Protein 2V6X (pdb70)

B-factor: mean 19.98, std 7.08, range [8.94, 46.44]

GO terms:
  GO:0000727 double-strand break repair via break-induced replication (P, HMP)
  GO:0005524 ATP binding (F, IDA)
  GO:0005768 endosome (C, IDA)
  GO:0016020 membrane (C, IDA)
  GO:0016887 ATP hydrolysis activity (F, IDA)
  GO:0061709 reticulophagy (P, IDA)
  GO:0016125 sterol metabolic process (P, IGI)
  GO:0005524 ATP binding (F, IMP)
  GO:0005737 cytoplasm (C, HDA)
  GO:0005783 endoplasmic reticulum (C, HDA)
  GO:0045053 protein retention in Golgi apparatus (P, IMP)
  GO:0045324 late endosome to vacuole transport (P, IMP)
  GO:0016887 ATP hydrolysis activity (F, IMP)
  GO:0016125 sterol metabolic process (P, IMP)
  GO:0016236 macroautophagy (P, IMP)
  GO:0032511 late endosome to vacuole transport via multivesicular body sorting pathway (P, IMP)
  GO:0070676 intralumenal vesicle formation (P, IMP)
  GO:1990621 ESCRT IV complex (C, IDA)
  GO:0042802 identical protein binding (F, IPI)
  GO:0005515 protein binding (F, IPI)

Secondary structure (DSSP, 8-state):
----S-HHHHHHHHHHHHHHHHHTT-HHHHHHHHHHHHHH--HHHH---HHHHHHHHHHHHHHHHHHHHHHHHHHHHHH-/---PPPHHHHTT---GGG---S----HHHHHHHHHHH--

Nearest PDB structures (foldseek):
  5fvk-assembly2_B  TM=9.436E-01  e=7.424E-10  Saccharomyces cerevisiae
  4u7y-assembly1_A  TM=9.012E-01  e=3.763E-05  Homo sapiens
  1wfd-assembly1_A  TM=8.891E-01  e=7.391E-04  Mus musculus
  5l0y-assembly1_A  TM=7.598E-01  e=3.594E+00  Thermochaetoides thermophila DSM 1495
  6xr2-assembly1_C  TM=6.118E-01  e=8.189E+00  synthetic construct

Organism: Saccharomyces cerevisiae (strain ATCC 204508 / S288c) (NCBI:txid559292)

Foldseek 3Di:
DADPDQLLVVLVVLQVVLVVCVVVVVLVSSLVSLVVSLVSLVNLVPPDDVVVNVVSVVVSVVSVVVSVVSVVVVVVVVVD/DPDDDDPVDPPPDDDVVVPVPDDVVCVVVVVVVVVVVDD

CATH classification: 1.20.58.80

Sequence (119 aa):
SHSTGDFLTKGIELVQKAIDLDTATQYEEAYTAYYNGLDYLLALKYEKNPKSKDLIRAKFTEYLNRAEQLKKHLESEEANHLQSTPQNLVSNAPIAETAGIAEPPDDDLQARLNTLKKQ

Radius of gyration: 14.93 Å; Cα contacts (8 Å, |Δi|>4): 106; chains: 2; bounding box: 52×30×32 Å

InterPro domains:
  IPR003593 AAA+ ATPase domain [SM00382] (165-300)
  IPR003959 ATPase, AAA-type, core [PF00004] (169-298)
  IPR003960 ATPase, AAA-type, conserved site [PS00674] (270-289)
  IPR007330 MIT domain [PF04212] (7-72)
  IPR007330 MIT domain [SM00745] (3-80)
  IPR015415 Spastin/Vps4, C-terminal [PF09336] (373-433)
  IPR027417 P-loop containing nucleoside triphosphate hydrolase [G3DSA:3.40.50.300] (128-425)
  IPR027417 P-loop containing nucleoside triphosphate hydrolase [SSF52540] (128-427)
  IPR036181 MIT domain superfamily [SSF116846] (1-90)
  IPR041569 AAA ATPase, AAA+ lid domain [PF17862] (322-364)
  IPR045253 Vacuolar protein sorting-associated protein 4, MIT domain [cd02678] (5-79)
  IPR050304 Microtubule-severing AAA ATPase [PTHR23074] (25-434)

Structure (mmCIF, N/CA/C/O backbone):
data_2V6X
#
_entry.id   2V6X
#
_cell.length_a   78.145
_cell.length_b   82.270
_cell.length_c   21.474
_cell.angle_alpha   90.00
_cell.angle_beta   90.00
_cell.angle_gamma   90.00
#
_symmetry.space_group_name_H-M   'P 21 21 2'
#
loop_
_entity.id
_entity.type
_entity.pdbx_description
1 polymer 'VACUOLAR PROTEIN SORTING-ASSOCIATED PROTEIN 4'
2 polymer 'DOA4-INDEPENDENT DEGRADATION PROTEIN 4'
3 non-polymer 'SULFATE ION'
4 water water
#
loop_
_atom_site.group_PDB
_atom_site.id
_atom_site.type_symbol
_atom_site.label_atom_id
_atom_site.label_alt_id
_atom_site.label_comp_id
_atom_site.label_asym_id
_atom_site.label_entity_id
_atom_site.label_seq_id
_atom_site.pdbx_PDB_ins_code
_atom_site.Cartn_x
_atom_site.Cartn_y
_atom_site.Cartn_z
_atom_site.occupancy
_atom_site.B_iso_or_equiv
_atom_site.auth_seq_id
_atom_site.auth_comp_id
_atom_site.auth_asym_id
_atom_site.auth_atom_id
_atom_site.pdbx_PDB_model_num
ATOM 1 N N . SER A 1 2 ? 13.370 19.011 19.882 1.00 23.43 -1 SER A N 1
ATOM 2 C CA . SER A 1 2 ? 14.068 17.998 19.011 1.00 22.75 -1 SER A CA 1
ATOM 3 C C . SER A 1 2 ? 15.124 17.115 19.736 1.00 20.61 -1 SER A C 1
ATOM 4 O O . SER A 1 2 ? 15.419 15.999 19.289 1.00 21.04 -1 SER A O 1
ATOM 7 N N . HIS A 1 3 ? 15.659 17.582 20.859 1.00 17.91 0 HIS A N 1
ATOM 8 C CA . HIS A 1 3 ? 16.385 16.687 21.780 1.00 15.92 0 HIS A CA 1
ATOM 9 C C . HIS A 1 3 ? 15.757 16.685 23.161 1.00 14.85 0 HIS A C 1
ATOM 10 O O . HIS A 1 3 ? 15.513 17.746 23.731 1.00 13.63 0 HIS A O 1
ATOM 25 N N . SER A 1 5 ? 15.968 16.264 27.119 1.00 13.66 2 SER A N 1
ATOM 26 C CA . SER A 1 5 ? 17.034 16.582 28.057 1.00 16.08 2 SER A 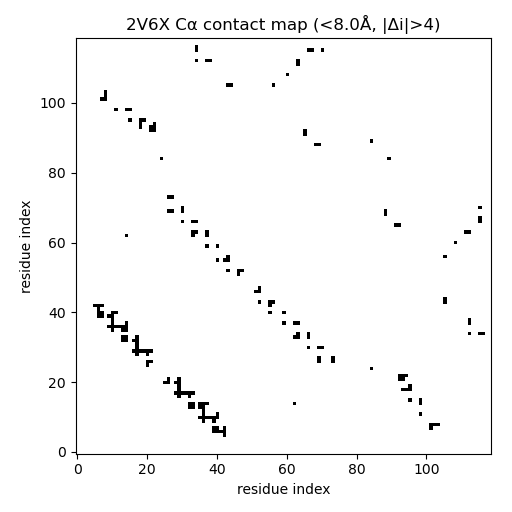CA 1
ATOM 27 C C . SER A 1 5 ? 16.979 15.563 29.181 1.00 17.07 2 SER A C 1
ATOM 28 O O . SER A 1 5 ? 16.438 15.837 30.254 1.00 17.88 2 SER A O 1
ATOM 31 N N . THR A 1 6 ? 17.519 14.378 28.911 1.00 17.53 3 THR A N 1
ATOM 32 C CA . THR A 1 6 ? 17.433 13.237 29.836 1.00 18.83 3 THR A CA 1
ATOM 33 C C . THR A 1 6 ? 18.446 13.214 30.999 1.00 19.20 3 THR A C 1
ATOM 34 O O . THR A 1 6 ? 18.152 12.638 32.062 1.00 18.87 3 THR A O 1
ATOM 38 N N . GLY A 1 7 ? 19.624 13.812 30.795 1.00 18.87 4 GLY A N 1
ATOM 39 C CA . GLY A 1 7 ? 20.733 13.717 31.761 1.00 18.88 4 GLY A CA 1
ATOM 40 C C . GLY A 1 7 ? 20.580 14.615 32.984 1.00 19.25 4 GLY A C 1
ATOM 41 O O . GLY A 1 7 ? 19.726 15.502 33.022 1.00 19.86 4 GLY A O 1
ATOM 42 N N . ASP A 1 8 ? 21.403 14.375 33.998 1.00 18.54 5 ASP A N 1
ATOM 43 C CA . ASP A 1 8 ? 21.352 15.156 35.224 1.00 17.96 5 ASP A CA 1
ATOM 44 C C . ASP A 1 8 ? 22.431 16.255 35.134 1.00 16.88 5 ASP A C 1
ATOM 45 O O . ASP A 1 8 ? 23.635 15.975 35.235 1.00 16.17 5 ASP A O 1
ATOM 50 N N . PHE A 1 9 ? 21.988 17.487 34.938 1.00 14.76 6 PHE A N 1
ATOM 51 C CA . PHE A 1 9 ? 22.894 18.642 34.875 1.00 15.29 6 PHE A CA 1
ATOM 52 C C . PHE A 1 9 ? 23.697 18.879 36.149 1.00 14.42 6 PHE A C 1
ATOM 53 O O . PHE A 1 9 ? 24.863 19.294 36.085 1.00 12.96 6 PHE A O 1
ATOM 61 N N . LEU A 1 10 ? 23.067 18.603 37.293 1.00 13.37 7 LEU A N 1
ATOM 62 C CA . LEU A 1 10 ? 23.729 18.718 38.575 1.00 14.50 7 LEU A CA 1
ATOM 63 C C . LEU A 1 10 ? 24.958 17.809 38.652 1.00 14.21 7 LEU A C 1
ATOM 64 O O . LEU A 1 10 ? 26.047 18.287 38.937 1.00 13.16 7 LEU A O 1
ATOM 69 N N . THR A 1 11 ? 24.778 16.510 38.418 1.00 14.68 8 THR A N 1
ATOM 70 C CA . THR A 1 11 ? 25.881 15.566 38.541 1.00 15.78 8 THR A CA 1
ATOM 71 C C . THR A 1 11 ? 26.916 15.744 37.428 1.00 15.50 8 THR A C 1
ATOM 72 O O . THR A 1 11 ? 28.097 15.521 37.655 1.00 14.91 8 THR A O 1
ATOM 76 N N . LYS A 1 12 ? 26.484 16.167 36.233 1.00 15.17 9 LYS A N 1
ATOM 77 C CA . LYS A 1 12 ? 27.444 16.581 35.198 1.00 15.25 9 LYS A CA 1
ATOM 78 C C . LYS A 1 12 ? 28.303 17.759 35.680 1.00 14.54 9 LYS A C 1
ATOM 79 O O . LYS A 1 12 ? 29.533 17.708 35.555 1.00 13.98 9 LYS A O 1
ATOM 85 N N . GLY A 1 13 ? 27.664 18.803 36.222 1.00 13.66 10 GLY A N 1
ATOM 86 C CA . GLY A 1 13 ? 28.375 19.969 36.750 1.00 13.88 10 GLY A CA 1
ATOM 87 C C . GLY A 1 13 ? 29.396 19.558 37.816 1.00 13.92 10 GLY A C 1
ATOM 88 O O . GLY A 1 13 ? 30.545 19.983 37.799 1.00 13.85 10 GLY A O 1
ATOM 89 N N . ILE A 1 14 ? 28.960 18.729 38.752 1.00 13.87 11 ILE A N 1
ATOM 90 C CA . ILE A 1 14 ? 29.858 18.189 39.810 1.00 14.45 11 ILE A CA 1
ATOM 91 C C . ILE A 1 14 ? 31.041 17.403 39.241 1.00 15.32 11 ILE A C 1
ATOM 92 O O . ILE A 1 14 ? 32.196 17.595 39.670 1.00 14.79 11 ILE A O 1
ATOM 97 N N . GLU A 1 15 ? 30.763 16.517 38.282 1.00 16.47 12 GLU A N 1
ATOM 98 C CA . GLU A 1 15 ? 31.830 15.797 37.573 1.00 18.47 12 GLU A CA 1
ATOM 99 C C . GLU A 1 15 ? 32.917 16.746 37.033 1.00 16.70 12 GLU A C 1
ATOM 100 O O . GLU A 1 15 ? 34.123 16.537 37.256 1.00 15.72 12 GLU A O 1
ATOM 106 N N . LEU A 1 16 ? 32.496 17.804 36.361 1.00 15.49 13 LEU A N 1
ATOM 107 C CA . LEU A 1 16 ? 33.452 18.771 35.796 1.00 16.05 13 LEU A CA 1
ATOM 108 C C . LEU A 1 16 ? 34.188 19.590 36.841 1.00 15.07 13 LEU A C 1
ATOM 109 O O . LEU A 1 16 ? 35.394 19.852 36.688 1.00 15.21 13 LEU A O 1
ATOM 114 N N . VAL A 1 17 ? 33.484 19.961 37.910 1.00 13.00 14 VAL A N 1
ATOM 115 C CA . VAL A 1 17 ? 34.132 20.660 39.024 1.00 13.36 14 VAL A CA 1
ATOM 116 C C . VAL A 1 17 ? 35.160 19.769 39.731 1.00 13.35 14 VAL A C 1
ATOM 117 O O . VAL A 1 17 ? 36.232 20.251 40.078 1.00 12.15 14 VAL A O 1
ATOM 121 N N . GLN A 1 18 ? 34.839 18.486 39.935 1.00 13.58 15 GLN A N 1
ATOM 122 C CA . GLN A 1 18 ? 35.799 17.546 40.551 1.00 14.84 15 GLN A CA 1
ATOM 123 C C . GLN A 1 18 ? 37.107 17.447 39.752 1.00 14.35 15 GLN A C 1
ATOM 124 O O . GLN A 1 18 ? 38.216 17.387 40.329 1.00 14.39 15 GLN A O 1
ATOM 130 N N . LYS A 1 19 ? 36.973 17.430 38.435 1.00 13.87 16 LYS A N 1
ATOM 131 C CA . LYS A 1 19 ? 38.136 17.499 37.509 1.00 14.33 16 LYS A CA 1
ATOM 132 C C . LYS A 1 19 ? 38.901 18.824 37.712 1.00 13.10 16 LYS A C 1
ATOM 133 O O . LYS A 1 19 ? 40.115 18.805 37.911 1.00 12.57 16 LYS A O 1
ATOM 139 N N . ALA A 1 20 ? 38.180 19.952 37.738 1.00 11.99 17 ALA A N 1
ATOM 140 C CA . ALA A 1 20 ? 38.788 21.260 37.974 1.00 11.53 17 ALA A CA 1
ATOM 141 C C . ALA A 1 20 ? 39.606 21.297 39.276 1.00 12.62 17 ALA A C 1
ATOM 142 O O . ALA A 1 20 ? 40.708 21.865 39.336 1.00 11.67 17 ALA A O 1
ATOM 144 N N . ILE A 1 21 ? 39.048 20.699 40.322 1.00 12.17 18 ILE A N 1
ATOM 145 C CA . ILE A 1 21 ? 39.697 20.660 41.605 1.00 13.46 18 ILE A CA 1
ATOM 146 C C . ILE A 1 21 ? 41.001 19.857 41.532 1.00 13.39 18 ILE A C 1
ATOM 147 O O . ILE A 1 21 ? 42.015 20.301 42.048 1.00 14.39 18 ILE A O 1
ATOM 152 N N . ASP A 1 22 ? 40.973 18.697 40.892 1.00 14.19 19 ASP A N 1
ATOM 153 C CA . ASP A 1 22 ? 42.199 17.920 40.649 1.00 15.42 19 ASP A CA 1
ATOM 154 C C . ASP A 1 22 ? 43.270 18.722 39.921 1.00 13.95 19 ASP A C 1
ATOM 155 O O . ASP A 1 22 ? 44.439 18.713 40.330 1.00 13.72 19 ASP A O 1
ATOM 160 N N . LEU A 1 23 ? 42.881 19.413 38.848 1.00 12.75 20 LEU A N 1
ATOM 161 C CA . LEU A 1 23 ? 43.799 20.269 38.082 1.00 12.32 20 LEU A CA 1
ATOM 162 C C . LEU A 1 23 ? 44.308 21.454 38.890 1.00 11.75 20 LEU A C 1
ATOM 163 O O . LEU A 1 23 ? 45.496 21.778 38.829 1.00 11.62 20 LEU A O 1
ATOM 168 N N . ASP A 1 24 ? 43.403 22.098 39.635 1.00 10.91 21 ASP A N 1
ATOM 169 C CA . ASP A 1 24 ? 43.720 23.234 40.523 1.00 11.08 21 ASP A CA 1
ATOM 170 C C . ASP A 1 24 ? 44.794 22.802 41.546 1.00 12.28 21 ASP A C 1
ATOM 171 O O . ASP A 1 24 ? 45.825 23.471 41.725 1.00 12.72 21 ASP A O 1
ATOM 176 N N . THR A 1 25 ? 44.559 21.670 42.204 1.00 11.95 22 THR A N 1
ATOM 177 C CA . THR A 1 25 ? 45.533 21.084 43.138 1.00 13.25 22 THR A CA 1
ATOM 178 C C . THR A 1 25 ? 46.902 20.838 42.507 1.00 12.89 22 THR A C 1
ATOM 179 O O . THR A 1 25 ? 47.932 21.035 43.162 1.00 13.15 22 THR A O 1
ATOM 183 N N . ALA A 1 26 ? 46.905 20.371 41.256 1.00 12.65 23 ALA A N 1
ATOM 184 C CA . ALA A 1 26 ? 48.132 20.124 40.498 1.00 12.85 23 ALA A CA 1
ATOM 185 C C . ALA A 1 26 ? 48.827 21.407 39.970 1.00 12.78 23 ALA A C 1
ATOM 186 O O . ALA A 1 26 ? 49.857 21.323 39.277 1.00 12.63 23 ALA A O 1
ATOM 188 N N . THR A 1 27 ? 48.264 22.569 40.317 1.00 12.56 24 THR A N 1
ATOM 189 C CA . THR A 1 27 ? 48.688 23.899 39.841 1.00 11.85 24 THR A CA 1
ATOM 190 C C . THR A 1 27 ? 48.503 24.082 38.327 1.00 12.44 24 THR A C 1
ATOM 191 O O . THR A 1 27 ? 49.116 24.969 37.721 1.00 12.34 24 THR A O 1
ATOM 195 N N . GLN A 1 28 ? 47.675 23.243 37.712 1.00 11.73 25 GLN A N 1
ATOM 196 C CA . GLN A 1 28 ? 47.413 23.333 36.263 1.00 13.13 25 GLN A CA 1
ATOM 197 C C . GLN A 1 28 ? 46.269 24.342 36.037 1.00 12.21 25 GLN A C 1
ATOM 198 O O . GLN A 1 28 ? 45.142 23.979 35.712 1.00 11.66 25 GLN A O 1
ATOM 204 N N . TYR A 1 29 ? 46.579 25.621 36.254 1.00 11.79 26 TYR A N 1
ATOM 205 C CA . TYR A 1 29 ? 45.520 26.647 36.428 1.00 12.13 26 TYR A CA 1
ATOM 206 C C . TYR A 1 29 ? 44.762 26.982 35.154 1.00 12.37 26 TYR A C 1
ATOM 207 O O . TYR A 1 29 ? 43.554 27.285 35.209 1.00 10.85 26 TYR A O 1
ATOM 216 N N . GLU A 1 30 ? 45.475 26.958 34.018 1.00 13.32 27 GLU A N 1
ATOM 217 C CA . GLU A 1 30 ? 44.842 27.138 32.708 1.00 14.35 27 GLU A CA 1
ATOM 218 C C . GLU A 1 30 ? 43.730 26.118 32.485 1.00 13.69 27 GLU A C 1
ATOM 219 O O . GLU A 1 30 ? 42.597 26.492 32.224 1.00 13.70 27 GLU A O 1
ATOM 225 N N . GLU A 1 31 ? 44.065 24.838 32.594 1.00 13.17 28 GLU A N 1
ATOM 226 C CA . GLU A 1 31 ? 43.101 23.739 32.456 1.00 13.31 28 GLU A CA 1
ATOM 227 C C . GLU A 1 31 ? 42.007 23.785 33.532 1.00 12.24 28 GLU A C 1
ATOM 228 O O . GLU A 1 31 ? 40.821 23.577 33.220 1.00 11.44 28 GLU A O 1
ATOM 234 N N . ALA A 1 32 ? 42.400 24.040 34.789 1.00 11.11 29 ALA A N 1
ATOM 235 C CA . ALA A 1 32 ? 41.449 24.168 35.915 1.00 11.18 29 ALA A CA 1
ATOM 236 C C . ALA A 1 32 ? 40.403 25.237 35.650 1.00 10.84 29 ALA A C 1
ATOM 237 O O . ALA A 1 32 ? 39.219 25.024 35.896 1.00 11.52 29 ALA A O 1
ATOM 239 N N . TYR A 1 33 ? 40.847 26.386 35.163 1.00 11.06 30 TYR A N 1
ATOM 240 C CA . TYR A 1 33 ? 39.926 27.495 34.905 1.00 11.89 30 TYR A CA 1
ATOM 241 C C . TYR A 1 33 ? 38.829 27.091 33.913 1.00 11.68 30 TYR A C 1
ATOM 242 O O . TYR A 1 33 ? 37.652 27.359 34.158 1.00 10.65 30 TYR A O 1
ATOM 251 N N . THR A 1 34 ? 39.240 26.456 32.812 1.00 10.60 31 THR A N 1
ATOM 252 C CA . THR A 1 34 ? 38.341 25.917 31.784 1.00 11.93 31 THR A CA 1
ATOM 253 C C . THR A 1 34 ? 37.382 24.845 32.326 1.00 11.55 31 THR A C 1
ATOM 254 O O . THR A 1 34 ? 36.162 24.878 32.037 1.00 11.61 31 THR A O 1
ATOM 258 N N . ALA A 1 35 ? 37.915 23.894 33.106 1.00 10.84 32 ALA A N 1
ATOM 259 C CA . ALA A 1 35 ? 37.087 22.911 33.793 1.00 10.06 32 ALA A CA 1
ATOM 260 C C . ALA A 1 35 ? 36.050 23.548 34.728 1.00 10.21 32 ALA A C 1
ATOM 261 O O . ALA A 1 35 ? 34.883 23.155 34.679 1.00 10.53 32 ALA A O 1
ATOM 263 N N . TYR A 1 36 ? 36.458 24.518 35.551 1.00 11.22 33 TYR A N 1
ATOM 264 C CA . TYR A 1 36 ? 35.524 25.235 36.429 1.00 12.12 33 TYR A CA 1
ATOM 265 C C . TYR A 1 36 ? 34.398 25.878 35.631 1.00 12.59 33 TYR A C 1
ATOM 266 O O . TYR A 1 36 ? 33.221 25.709 35.977 1.00 12.42 33 TYR A O 1
ATOM 275 N N . TYR A 1 37 ? 34.730 26.641 34.592 1.00 13.17 34 TYR A N 1
ATOM 276 C CA . TYR A 1 37 ? 33.654 27.293 33.855 1.00 14.55 34 TYR A CA 1
ATOM 277 C C . TYR A 1 37 ? 32.733 26.327 33.120 1.00 14.04 34 TYR A C 1
ATOM 278 O O . TYR A 1 37 ? 31.543 26.564 33.089 1.00 13.41 34 TYR A O 1
ATOM 287 N N . ASN A 1 38 ? 33.276 25.235 32.588 1.00 13.35 35 ASN A N 1
ATOM 288 C CA . ASN A 1 38 ? 32.442 24.160 32.048 1.00 15.18 35 ASN A CA 1
ATOM 289 C C . ASN A 1 38 ? 31.455 23.604 33.094 1.00 15.08 35 ASN A C 1
ATOM 290 O O . ASN A 1 38 ? 30.258 23.444 32.809 1.00 15.66 35 ASN A O 1
ATOM 295 N N . GLY A 1 39 ? 31.967 23.312 34.290 1.00 14.24 36 GLY A N 1
ATOM 296 C CA . GLY A 1 39 ? 31.148 22.817 35.419 1.00 13.16 36 GLY A CA 1
ATOM 297 C C . GLY A 1 39 ? 30.054 23.797 35.828 1.00 13.45 36 GLY A C 1
ATOM 298 O O . GLY A 1 39 ? 28.888 23.395 36.005 1.00 12.51 36 GLY A O 1
ATOM 299 N N . LEU A 1 40 ? 30.423 25.078 35.913 1.00 12.36 37 LEU A N 1
ATOM 300 C CA . LEU A 1 40 ? 29.518 26.148 36.287 1.00 13.20 37 LEU A CA 1
ATOM 301 C C . LEU A 1 40 ? 28.355 26.365 35.324 1.00 13.77 37 LEU A C 1
ATOM 302 O O . LEU A 1 40 ? 27.288 26.732 35.775 1.00 13.55 37 LEU A O 1
ATOM 307 N N . ASP A 1 41 ? 28.580 26.156 34.024 1.00 14.62 38 ASP A N 1
ATOM 308 C CA . ASP A 1 41 ? 27.526 26.261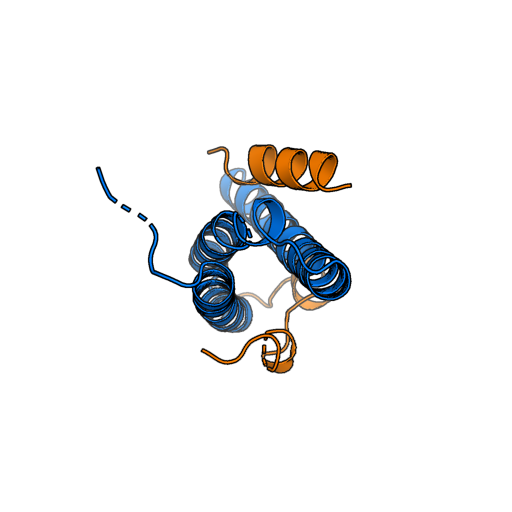 32.996 1.00 15.70 38 ASP A CA 1
ATOM 309 C C . ASP A 1 41 ? 26.466 25.190 33.247 1.00 15.36 38 ASP A C 1
ATOM 310 O O . ASP A 1 41 ? 25.259 25.472 33.189 1.00 15.09 38 ASP A O 1
ATOM 315 N N . TYR A 1 42 ? 26.905 23.974 33.569 1.00 14.65 39 TYR A N 1
ATOM 316 C CA . TYR A 1 42 ? 25.952 22.913 33.951 1.00 14.37 39 TYR A CA 1
ATOM 317 C C . TYR A 1 42 ? 25.235 23.175 35.286 1.00 14.11 39 TYR A C 1
ATOM 318 O O . TYR A 1 42 ? 24.010 22.951 35.399 1.00 11.99 39 TYR A O 1
ATOM 327 N N . LEU A 1 43 ? 25.972 23.651 36.293 1.00 13.29 40 LEU A N 1
ATOM 328 C CA . LEU A 1 43 ? 25.351 23.955 37.596 1.00 13.16 40 LEU A CA 1
ATOM 329 C C . LEU A 1 43 ? 24.339 25.107 37.508 1.00 13.57 40 LEU A C 1
ATOM 330 O O . LEU A 1 43 ? 23.336 25.111 38.234 1.00 12.19 40 LEU A O 1
ATOM 343 N N . LEU A 1 45 ? 22.473 25.739 34.911 1.00 13.16 42 LEU A N 1
ATOM 344 C CA . LEU A 1 45 ? 21.243 25.176 34.336 1.00 13.44 42 LEU A CA 1
ATOM 345 C C . LEU A 1 45 ? 20.510 24.298 35.346 1.00 13.08 42 LEU A C 1
ATOM 346 O O . LEU A 1 45 ? 19.281 24.373 35.445 1.00 12.91 42 LEU A O 1
ATOM 351 N N . ALA A 1 46 ? 21.259 23.525 36.139 1.00 11.99 43 ALA A N 1
ATOM 352 C CA . ALA A 1 46 ? 20.688 22.774 37.274 1.00 13.51 43 ALA A CA 1
ATOM 353 C C . ALA A 1 46 ? 19.913 23.724 38.238 1.00 13.94 43 ALA A C 1
ATOM 354 O O . ALA A 1 46 ? 18.739 23.498 38.577 1.00 14.34 43 ALA A O 1
ATOM 356 N N . LEU A 1 47 ? 20.557 24.815 38.630 1.00 14.02 44 LEU A N 1
ATOM 357 C CA . LEU A 1 47 ? 19.930 25.862 39.427 1.00 15.19 44 LEU A CA 1
ATOM 358 C C . LEU A 1 47 ? 18.663 26.474 38.791 1.00 15.84 44 LEU A C 1
ATOM 359 O O . LEU A 1 47 ? 17.625 26.572 39.463 1.00 16.86 44 LEU A O 1
ATOM 364 N N . LYS A 1 48 ? 18.740 26.878 37.514 1.00 15.43 45 LYS A N 1
ATOM 365 C CA . LYS A 1 48 ? 17.613 27.488 36.806 1.00 15.83 45 LYS A CA 1
ATOM 366 C C . LYS A 1 48 ? 16.402 26.543 36.800 1.00 15.56 45 LYS A C 1
ATOM 367 O O . LYS A 1 48 ? 15.262 26.973 36.920 1.00 14.83 45 LYS A O 1
ATOM 373 N N . TYR A 1 49 ? 16.654 25.245 36.707 1.00 14.73 46 TYR A N 1
ATOM 374 C CA . TYR A 1 49 ? 15.553 24.322 36.498 1.00 15.67 46 TYR A CA 1
ATOM 375 C C . TYR A 1 49 ? 15.124 23.569 37.772 1.00 15.31 46 TYR A C 1
ATOM 376 O O . TYR A 1 49 ? 14.159 22.813 37.735 1.00 15.40 46 TYR A O 1
ATOM 385 N N . GLU A 1 50 ? 15.807 23.820 38.887 1.00 15.21 47 GLU A N 1
ATOM 386 C CA . GLU A 1 50 ? 15.592 23.082 40.145 1.00 15.48 47 GLU A CA 1
ATOM 387 C C . GLU A 1 50 ? 14.328 23.562 40.865 1.00 15.95 47 GLU A C 1
ATOM 388 O O . GLU A 1 50 ? 14.153 24.758 41.083 1.00 15.23 47 GLU A O 1
ATOM 394 N N . LYS A 1 51 ? 13.468 22.629 41.266 1.00 16.38 48 LYS A N 1
ATOM 395 C CA . LYS A 1 51 ? 12.201 23.011 41.911 1.00 17.23 48 LYS A CA 1
ATOM 396 C C . LYS A 1 51 ? 12.176 22.851 43.456 1.00 15.77 48 LYS A C 1
ATOM 397 O O . LYS A 1 51 ? 11.292 23.415 44.112 1.00 15.56 48 LYS A O 1
ATOM 403 N N . ASN A 1 52 ? 13.127 22.096 44.022 1.00 14.15 49 ASN A N 1
ATOM 404 C CA . ASN A 1 52 ? 13.250 21.922 45.495 1.00 13.71 49 ASN A CA 1
ATOM 405 C C . ASN A 1 52 ? 14.089 23.076 46.091 1.00 13.79 49 ASN A C 1
ATOM 406 O O . ASN A 1 52 ? 15.266 23.230 45.722 1.00 13.39 49 ASN A O 1
ATOM 411 N N . PRO A 1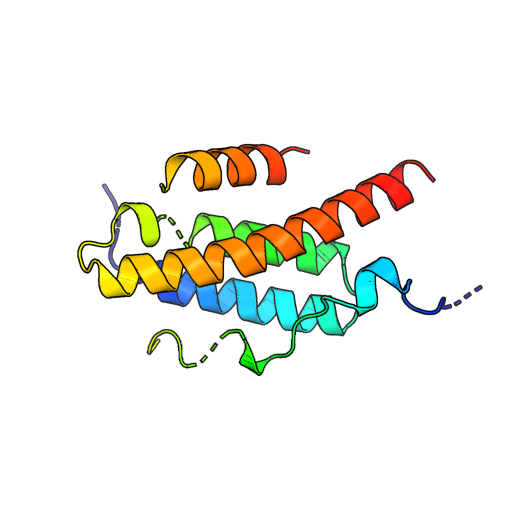 53 ? 13.488 23.898 46.984 1.00 13.96 50 PRO A N 1
ATOM 412 C CA . PRO A 1 53 ? 14.197 25.070 47.527 1.00 14.43 50 PRO A CA 1
ATOM 413 C C . PRO A 1 53 ? 15.461 24.743 48.321 1.00 14.31 50 PRO A C 1
ATOM 414 O O . PRO A 1 53 ? 16.415 25.516 48.264 1.00 14.19 50 PRO A O 1
ATOM 418 N N . LYS A 1 54 ? 15.467 23.618 49.030 1.00 14.22 51 LYS A N 1
ATOM 419 C CA . LYS A 1 54 ? 16.635 23.189 49.807 1.00 14.73 51 LYS A CA 1
ATOM 420 C C . LYS A 1 54 ? 17.766 22.820 48.861 1.00 13.51 51 LYS A C 1
ATOM 421 O O . LYS A 1 54 ? 18.919 23.181 49.100 1.00 13.67 51 LYS A O 1
ATOM 427 N N . SER A 1 55 ? 17.427 22.088 47.797 1.00 12.47 52 SER A N 1
ATOM 428 C CA . SER A 1 55 ? 18.348 21.787 46.724 1.00 11.79 52 SER A CA 1
ATOM 429 C C . SER A 1 55 ? 18.889 23.046 46.054 1.00 11.54 52 SER A C 1
ATOM 430 O O . SER A 1 55 ? 20.086 23.131 45.800 1.00 10.38 52 SER A O 1
ATOM 433 N N . LYS A 1 56 ? 18.009 23.992 45.726 1.00 12.25 53 LYS A N 1
ATOM 434 C CA . LYS A 1 56 ? 18.444 25.268 45.173 1.00 13.78 53 LYS A CA 1
ATOM 435 C C . LYS A 1 56 ? 19.422 25.955 46.135 1.00 12.81 53 LYS A C 1
ATOM 436 O O . LYS A 1 56 ? 20.449 26.461 45.700 1.00 11.71 53 LYS A O 1
ATOM 442 N N . ASP A 1 57 ? 19.103 25.962 47.435 1.00 11.53 54 ASP A N 1
ATOM 443 C CA . ASP A 1 57 ? 20.005 26.584 48.416 1.00 11.52 54 ASP A CA 1
ATOM 444 C C . ASP A 1 57 ? 21.402 25.970 48.400 1.00 11.20 54 ASP A C 1
ATOM 445 O O . ASP A 1 57 ? 22.415 26.694 48.402 1.00 10.90 54 ASP A O 1
ATOM 450 N N . LEU A 1 58 ? 21.464 24.647 48.392 1.00 10.57 55 LEU A N 1
ATOM 451 C CA . LEU A 1 58 ? 22.768 23.976 48.338 1.00 11.86 55 LEU A CA 1
ATOM 452 C C . LEU A 1 58 ? 23.511 24.236 47.018 1.00 11.78 55 LEU A C 1
ATOM 453 O O . LEU A 1 58 ? 24.696 24.555 47.029 1.00 10.82 55 LEU A O 1
ATOM 458 N N . ILE A 1 59 ? 22.809 24.117 45.889 1.00 12.26 56 ILE A N 1
ATOM 459 C CA . ILE A 1 59 ? 23.410 24.390 44.586 1.00 13.10 56 ILE A CA 1
ATOM 460 C C . ILE A 1 59 ? 23.965 25.823 44.567 1.00 13.66 56 ILE A C 1
ATOM 461 O O . ILE A 1 59 ? 25.092 26.032 44.142 1.00 13.25 56 ILE A O 1
ATOM 466 N N . ARG A 1 60 ? 23.193 26.789 45.073 1.00 13.01 57 ARG A N 1
ATOM 467 C CA . ARG A 1 60 ? 23.640 28.169 45.125 1.00 13.29 57 ARG A CA 1
ATOM 468 C C . ARG A 1 60 ? 24.927 28.346 45.919 1.00 13.08 57 ARG A C 1
ATOM 469 O O . ARG A 1 60 ? 25.822 29.063 45.470 1.00 13.22 57 ARG A O 1
ATOM 477 N N . ALA A 1 61 ? 24.990 27.736 47.107 1.00 12.32 58 ALA A N 1
ATOM 478 C CA . ALA A 1 61 ? 26.170 27.796 47.973 1.00 13.08 58 ALA A CA 1
ATOM 479 C C . ALA A 1 61 ? 27.418 27.237 47.272 1.00 12.76 58 ALA A C 1
ATOM 480 O O . ALA A 1 61 ? 28.488 27.846 47.318 1.00 12.44 58 ALA A O 1
ATOM 482 N N . LYS A 1 62 ? 27.269 26.088 46.613 1.00 12.92 59 LYS A N 1
ATOM 483 C CA . LYS A 1 62 ? 28.378 25.470 45.901 1.00 12.84 59 LYS A CA 1
ATOM 484 C C . LYS A 1 62 ? 28.784 26.245 44.645 1.00 13.43 59 LYS A C 1
ATOM 485 O O . LYS A 1 62 ? 29.985 26.432 44.393 1.00 12.80 59 LYS A O 1
ATOM 491 N N . PHE A 1 63 ? 27.799 26.668 43.841 1.00 12.81 60 PHE A N 1
ATOM 492 C CA . PHE A 1 63 ? 28.041 27.538 42.692 1.00 14.11 60 PHE A CA 1
ATOM 493 C C . PHE A 1 63 ? 28.905 28.753 43.062 1.00 14.20 60 PHE A C 1
ATOM 494 O O . PHE A 1 63 ? 29.922 29.031 42.412 1.00 14.61 60 PHE A O 1
ATOM 502 N N . THR A 1 64 ? 28.502 29.459 44.108 1.00 14.51 61 THR A N 1
ATOM 503 C CA . THR A 1 64 ? 29.240 30.616 44.611 1.00 15.38 61 THR A CA 1
ATOM 504 C C . THR A 1 64 ? 30.700 30.290 44.964 1.00 14.58 61 THR A C 1
ATOM 505 O O . THR A 1 64 ? 31.605 31.047 44.601 1.00 14.16 61 THR A O 1
ATOM 509 N N . GLU A 1 65 ? 30.917 29.171 45.655 1.00 14.05 62 GLU A N 1
ATOM 510 C CA . GLU A 1 65 ? 32.272 28.751 46.060 1.00 13.81 62 GLU A CA 1
ATOM 511 C C . GLU A 1 65 ? 33.143 28.530 44.821 1.00 12.93 62 GLU A C 1
ATOM 512 O O . GLU A 1 65 ? 34.288 29.015 44.758 1.00 10.90 62 GLU A O 1
ATOM 518 N N . TYR A 1 66 ? 32.612 27.788 43.841 1.00 11.77 63 TYR A N 1
ATOM 519 C CA . TYR A 1 66 ? 33.406 27.450 42.636 1.00 11.85 63 TYR A CA 1
ATOM 520 C C . TYR A 1 66 ? 33.575 28.658 41.719 1.00 11.43 63 TYR A C 1
ATOM 521 O O . TYR A 1 66 ? 34.623 28.842 41.079 1.00 10.83 63 TYR A O 1
ATOM 530 N N . LEU A 1 67 ? 32.559 29.506 41.699 1.00 11.74 64 LEU A N 1
ATOM 531 C CA . LEU A 1 67 ? 32.646 30.753 40.966 1.00 12.32 64 LEU A CA 1
ATOM 532 C C . LEU A 1 67 ? 33.718 31.687 41.560 1.00 11.83 64 LEU A C 1
ATOM 533 O O . LEU A 1 67 ? 34.511 32.293 40.798 1.00 10.78 64 LEU A O 1
ATOM 538 N N . ASN A 1 68 ? 33.732 31.822 42.891 1.00 11.31 65 ASN A N 1
ATOM 539 C CA . ASN A 1 68 ? 34.780 32.600 43.577 1.00 12.62 65 ASN A CA 1
ATOM 540 C C . ASN A 1 68 ? 36.165 32.108 43.152 1.00 12.15 65 ASN A C 1
ATOM 541 O O . ASN A 1 68 ? 37.069 32.896 42.854 1.00 12.15 65 ASN A O 1
ATOM 546 N N . ARG A 1 69 ? 36.343 30.795 43.121 1.00 11.67 66 ARG A N 1
ATOM 547 C CA . ARG A 1 69 ? 37.653 30.235 42.793 1.00 10.56 66 ARG A CA 1
ATOM 548 C C . ARG A 1 69 ? 38.008 30.431 41.322 1.00 10.73 66 ARG A C 1
ATOM 549 O O . ARG A 1 69 ? 39.143 30.764 40.980 1.00 9.82 66 ARG A O 1
ATOM 557 N N . ALA A 1 70 ? 37.042 30.218 40.448 1.00 11.08 67 ALA A N 1
ATOM 558 C CA . ALA A 1 70 ? 37.288 30.402 39.019 1.00 12.56 67 ALA A CA 1
ATOM 559 C C . ALA A 1 70 ? 37.701 31.846 38.689 1.00 12.60 67 ALA A C 1
ATOM 560 O O . ALA A 1 70 ? 38.572 32.070 37.828 1.00 13.21 67 ALA A O 1
ATOM 562 N N . GLU A 1 71 ? 37.059 32.802 39.348 1.00 12.71 68 GLU A N 1
ATOM 563 C CA . GLU A 1 71 ? 37.381 34.245 39.235 1.00 14.20 68 GLU A CA 1
ATOM 564 C C . GLU A 1 71 ? 38.806 34.602 39.667 1.00 13.66 68 GLU A C 1
ATOM 565 O O . GLU A 1 71 ? 39.471 35.428 39.026 1.00 14.55 68 GLU A O 1
ATOM 571 N N . GLN A 1 72 ? 39.280 33.958 40.726 1.00 13.22 69 GLN A N 1
ATOM 572 C CA . GLN A 1 72 ? 40.675 34.066 41.173 1.00 13.79 69 GLN A CA 1
ATOM 573 C C . GLN A 1 72 ? 41.677 33.562 40.154 1.00 13.09 69 GLN A C 1
ATOM 574 O O . GLN A 1 72 ? 42.747 34.164 39.951 1.00 12.88 69 GLN A O 1
ATOM 580 N N . LEU A 1 73 ? 41.356 32.415 39.555 1.00 12.76 70 LEU A N 1
ATOM 581 C CA . LEU A 1 73 ? 42.206 31.809 38.537 1.00 12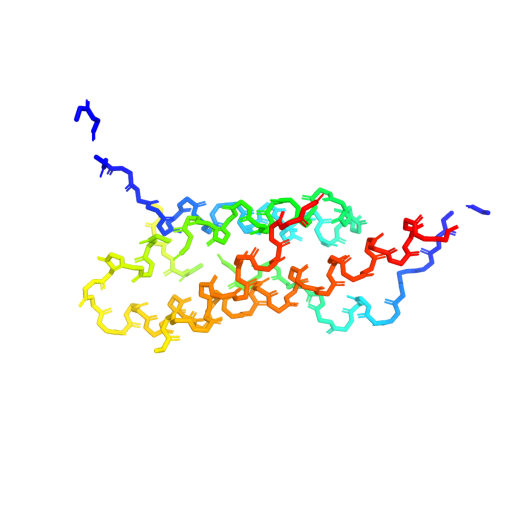.34 70 LEU A CA 1
ATOM 582 C C . LEU A 1 73 ? 42.270 32.693 37.311 1.00 12.67 70 LEU A C 1
ATOM 583 O O . LEU A 1 73 ? 43.341 32.902 36.753 1.00 12.42 70 LEU A O 1
ATOM 588 N N . LYS A 1 74 ? 41.121 33.199 36.886 1.00 13.85 71 LYS A N 1
ATOM 589 C CA . LYS A 1 74 ? 41.064 34.069 35.726 1.00 14.46 71 LYS A CA 1
ATOM 590 C C . LYS A 1 74 ? 41.961 35.311 35.885 1.00 14.76 71 LYS A C 1
ATOM 591 O O . LYS A 1 74 ? 42.729 35.641 34.961 1.00 14.33 71 LYS A O 1
ATOM 597 N N . LYS A 1 75 ? 41.885 35.978 37.041 1.00 14.58 72 LYS A N 1
ATOM 598 C CA . LYS A 1 75 ? 42.744 37.138 37.343 1.00 15.60 72 LYS A CA 1
ATOM 599 C C . LYS A 1 75 ? 44.224 36.762 37.291 1.00 14.83 72 LYS A C 1
ATOM 600 O O . LYS A 1 75 ? 45.076 37.529 36.810 1.00 14.41 72 LYS A O 1
ATOM 606 N N . HIS A 1 76 ? 44.543 35.592 37.821 1.00 14.90 73 HIS A N 1
ATOM 607 C CA . HIS A 1 76 ? 45.909 35.090 37.760 1.00 15.78 73 HIS A CA 1
ATOM 608 C C . HIS A 1 76 ? 46.385 34.896 36.305 1.00 15.95 73 HIS A C 1
ATOM 609 O O . HIS A 1 76 ? 47.516 35.257 35.967 1.00 15.50 73 HIS A O 1
ATOM 616 N N . LEU A 1 77 ? 45.520 34.317 35.467 1.00 15.93 74 LEU A N 1
ATOM 617 C CA . LEU A 1 77 ? 45.857 34.076 34.070 1.00 16.44 74 LEU A CA 1
ATOM 618 C C . LEU A 1 77 ? 45.985 35.400 33.295 1.00 17.27 74 LEU A C 1
ATOM 619 O O . LEU A 1 77 ? 46.927 35.554 32.503 1.00 16.83 74 LEU A O 1
ATOM 624 N N . GLU A 1 78 ? 45.079 36.353 33.546 1.00 17.63 75 GLU A N 1
ATOM 625 C CA . GLU A 1 78 ? 45.200 37.720 32.979 1.00 20.71 75 GLU A CA 1
ATOM 626 C C . GLU A 1 78 ? 46.534 38.401 33.357 1.00 20.08 75 GLU A C 1
ATOM 627 O O . GLU A 1 78 ? 47.191 39.045 32.527 1.00 21.16 75 GLU A O 1
ATOM 633 N N . SER A 1 79 ? 46.943 38.223 34.604 1.00 20.39 76 SER A N 1
ATOM 634 C CA . SER A 1 79 ? 48.247 38.675 35.080 1.00 21.64 76 SER A CA 1
ATOM 635 C C . SER A 1 79 ? 49.462 38.028 34.359 1.00 22.07 76 SER A C 1
ATOM 636 O O . SER A 1 79 ? 50.387 38.740 33.943 1.00 20.97 76 SER A O 1
ATOM 639 N N . GLU A 1 80 ? 49.459 36.697 34.210 1.00 22.47 77 GLU A N 1
ATOM 640 C CA . GLU A 1 80 ? 50.532 35.981 33.489 1.00 24.24 77 GLU A CA 1
ATOM 641 C C . GLU A 1 80 ? 50.588 36.398 32.018 1.00 24.31 77 GLU A C 1
ATOM 642 O O . GLU A 1 80 ? 51.673 36.532 31.457 1.00 24.34 77 GLU A O 1
ATOM 648 N N . GLU A 1 81 ? 49.411 36.612 31.428 1.00 25.07 78 GLU A N 1
ATOM 649 C CA . GLU A 1 81 ? 49.246 37.003 30.032 1.00 27.14 78 GLU A CA 1
ATOM 650 C C . GLU A 1 81 ? 49.783 38.403 29.743 1.00 27.30 78 GLU A C 1
ATOM 651 O O . GLU A 1 81 ? 50.465 38.612 28.730 1.00 27.91 78 GLU A O 1
ATOM 657 N N . ALA A 1 82 ? 49.515 39.352 30.641 1.00 27.42 79 ALA A N 1
ATOM 658 C CA . ALA A 1 82 ? 50.062 40.705 30.524 1.00 27.79 79 ALA A CA 1
ATOM 659 C C . ALA A 1 82 ? 51.554 40.729 30.832 1.00 28.09 79 ALA A C 1
ATOM 660 O O . ALA A 1 82 ? 52.271 41.645 30.429 1.00 28.36 79 ALA A O 1
ATOM 662 N N . ASN A 1 83 ? 52.031 39.702 31.525 1.00 28.82 80 ASN A N 1
ATOM 663 C CA . ASN A 1 83 ? 53.411 39.690 31.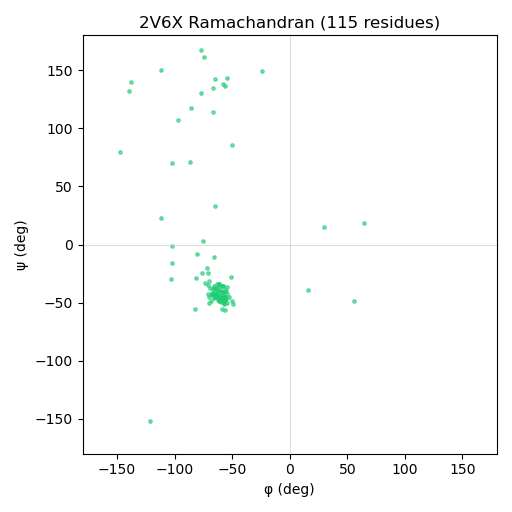998 1.00 29.01 80 ASN A CA 1
ATOM 664 C C . ASN A 1 83 ? 54.233 38.453 31.649 1.00 28.89 80 ASN A C 1
ATOM 665 O O . ASN A 1 83 ? 55.345 38.576 31.158 1.00 28.75 80 ASN A O 1
ATOM 670 N N . HIS B 2 3 ? 63.836 30.266 35.863 1.00 18.58 181 HIS B N 1
ATOM 671 C CA . HIS B 2 3 ? 63.812 28.945 36.570 1.00 17.98 181 HIS B CA 1
ATOM 672 C C . HIS B 2 3 ? 62.679 28.082 36.063 1.00 17.66 181 HIS B C 1
ATOM 673 O O . HIS B 2 3 ? 61.690 28.607 35.530 1.00 17.10 181 HIS B O 1
ATOM 688 N N . LEU B 2 5 ? 60.795 26.014 37.914 1.00 17.22 183 LEU B N 1
ATOM 689 C CA . LEU B 2 5 ? 59.736 25.910 38.924 1.00 17.53 183 LEU B CA 1
ATOM 690 C C . LEU B 2 5 ? 59.635 27.185 39.776 1.00 18.50 183 LEU B C 1
ATOM 691 O O . LEU B 2 5 ? 60.639 27.888 39.977 1.00 17.49 183 LEU B O 1
ATOM 696 N N . GLN B 2 6 ? 58.418 27.490 40.241 1.00 19.04 184 GLN B N 1
ATOM 697 C CA . GLN B 2 6 ? 58.156 28.601 41.170 1.00 20.93 184 GLN B CA 1
ATOM 698 C C . GLN B 2 6 ? 57.158 28.147 42.234 1.00 21.46 184 GLN B C 1
ATOM 699 O O . GLN B 2 6 ? 56.180 27.474 41.914 1.00 21.75 184 GLN B O 1
ATOM 705 N N . SER B 2 7 ? 57.370 28.540 43.481 1.00 22.47 185 SER B N 1
ATOM 706 C CA . SER B 2 7 ? 56.371 28.295 44.519 1.00 24.00 185 SER B CA 1
ATOM 707 C C . SER B 2 7 ? 55.042 28.866 44.084 1.00 24.04 185 SER B C 1
ATOM 708 O O . SER B 2 7 ? 54.998 29.917 43.440 1.00 23.91 185 SER B O 1
ATOM 711 N N . THR B 2 8 ? 53.953 28.181 44.408 1.00 24.34 186 THR B N 1
ATOM 712 C CA . THR B 2 8 ? 52.641 28.731 44.074 1.00 25.84 186 THR B CA 1
ATOM 713 C C . THR B 2 8 ? 52.453 29.983 44.922 1.00 25.40 186 THR B C 1
ATOM 714 O O . THR B 2 8 ? 52.750 29.968 46.113 1.00 26.37 186 THR B O 1
ATOM 718 N N . PRO B 2 9 ? 51.971 31.068 44.310 1.00 25.72 187 PRO B N 1
ATOM 719 C CA . PRO B 2 9 ? 51.795 32.338 45.018 1.00 25.52 187 PRO B CA 1
ATOM 720 C C . PRO B 2 9 ? 50.747 32.224 46.127 1.00 25.41 187 PRO B C 1
ATOM 721 O O . PRO B 2 9 ? 49.731 31.526 45.968 1.00 22.17 187 PRO B O 1
ATOM 725 N N . GLN B 2 10 ? 51.024 32.905 47.241 1.00 25.26 188 GLN B N 1
ATOM 726 C CA . GLN B 2 10 ? 50.206 32.808 48.434 1.00 26.12 188 GLN B CA 1
ATOM 727 C C . GLN B 2 10 ? 48.764 33.213 48.165 1.00 26.22 188 GLN B C 1
ATOM 728 O O . GLN B 2 10 ? 47.856 32.581 48.711 1.00 26.40 188 GLN B O 1
ATOM 734 N N . ASN B 2 11 ? 48.547 34.200 47.287 1.00 26.67 189 ASN B N 1
ATOM 735 C CA . ASN B 2 11 ? 47.167 34.567 46.881 1.00 28.08 189 ASN B CA 1
ATOM 736 C C . ASN B 2 11 ? 46.383 33.505 46.086 1.00 28.06 189 ASN B C 1
ATOM 737 O O . ASN B 2 11 ? 45.186 33.662 45.880 1.00 28.86 189 ASN B O 1
ATOM 742 N N . LEU B 2 12 ? 47.056 32.444 45.644 1.00 28.00 190 LEU B N 1
ATOM 743 C CA . LEU B 2 12 ? 46.381 31.291 45.034 1.00 28.14 190 LEU B CA 1
ATOM 744 C C . LEU B 2 12 ? 46.272 30.090 45.965 1.00 28.62 190 LEU B C 1
ATOM 745 O O . LEU B 2 12 ? 45.336 29.310 45.849 1.00 29.40 190 LEU B O 1
ATOM 750 N N . VAL B 2 13 ? 47.226 29.942 46.883 1.00 28.38 191 VAL B N 1
ATOM 751 C CA . VAL B 2 13 ? 47.235 28.830 47.854 1.00 28.41 191 VAL B CA 1
ATOM 752 C C . VAL B 2 13 ? 46.042 28.880 48.824 1.00 27.99 191 VAL B C 1
ATOM 753 O O . VAL B 2 13 ? 45.377 27.865 49.077 1.00 27.57 191 VAL B O 1
ATOM 757 N N . SER B 2 14 ? 45.768 30.071 49.336 1.00 26.87 192 SER B N 1
ATOM 758 C CA . SER B 2 14 ? 44.872 30.247 50.469 1.00 27.41 192 SER B CA 1
ATOM 759 C C . SER B 2 14 ? 43.450 29.726 50.310 1.00 27.52 192 SER B C 1
ATOM 760 O O . SER B 2 14 ? 42.837 29.228 51.292 1.00 28.02 192 SER B O 1
ATOM 763 N N . ASN B 2 15 ? 42.912 29.847 49.101 1.00 26.77 193 ASN B N 1
ATOM 764 C CA . ASN B 2 15 ? 41.561 29.380 48.842 1.00 26.38 193 ASN B CA 1
ATOM 765 C C . ASN B 2 15 ? 41.538 28.150 47.902 1.00 25.41 193 ASN B C 1
ATOM 766 O O . ASN B 2 15 ? 40.523 27.871 47.259 1.00 24.09 193 ASN B O 1
ATOM 771 N N . ALA B 2 16 ? 42.662 27.427 47.845 1.00 24.81 194 ALA B N 1
ATOM 772 C CA . ALA B 2 16 ? 42.759 26.149 47.102 1.00 24.77 194 ALA B CA 1
ATOM 773 C C . ALA B 2 16 ? 41.728 25.132 47.613 1.00 24.12 194 ALA B C 1
ATOM 774 O O . ALA B 2 16 ? 41.463 25.046 48.824 1.00 23.85 194 ALA B O 1
ATOM 776 N N . PRO B 2 17 ? 41.087 24.402 46.688 1.00 24.05 195 PRO B N 1
ATOM 777 C CA . PRO B 2 17 ? 40.057 23.484 47.122 1.00 23.69 195 PRO B CA 1
ATOM 778 C C . PRO B 2 17 ? 40.671 22.263 47.773 1.00 23.80 195 PRO B C 1
ATOM 779 O O . PRO B 2 17 ? 41.862 22.005 47.634 1.00 23.58 195 PRO B O 1
ATOM 783 N N . ILE B 2 18 ? 39.873 21.555 48.538 1.00 23.83 196 ILE B N 1
ATOM 784 C CA . ILE B 2 18 ? 40.265 20.235 49.005 1.00 24.30 196 ILE B CA 1
ATOM 785 C C . ILE B 2 18 ? 39.281 19.326 48.248 1.00 24.03 196 ILE B C 1
ATOM 786 O O . ILE B 2 18 ? 38.200 19.781 47.928 1.00 23.59 196 ILE B O 1
ATOM 791 N N . ALA B 2 19 ? 39.632 18.079 47.919 1.00 25.19 197 ALA B N 1
ATOM 792 C CA . ALA B 2 19 ? 38.675 17.212 47.144 1.00 25.72 197 ALA B CA 1
ATOM 793 C C . ALA B 2 19 ? 37.311 17.097 47.796 1.00 26.40 197 ALA B C 1
ATOM 794 O O . ALA B 2 19 ? 36.259 17.093 47.096 1.00 27.27 197 ALA B O 1
ATOM 796 N N . GLU B 2 20 ? 37.313 17.051 49.126 1.00 25.19 198 GLU B N 1
ATOM 797 C CA . GLU B 2 20 ? 36.071 16.935 49.903 1.00 25.95 198 GLU B CA 1
ATOM 798 C C . GLU B 2 20 ? 34.969 17.943 49.548 1.00 26.01 198 GLU B C 1
ATOM 799 O O . GLU B 2 20 ? 33.782 17.655 49.735 1.00 25.62 198 GLU B O 1
ATOM 805 N N . THR B 2 21 ? 35.334 19.126 49.051 1.00 26.05 199 THR B N 1
ATOM 806 C CA . THR B 2 21 ? 34.297 20.121 48.755 1.00 25.99 199 THR B CA 1
ATOM 807 C C . THR B 2 21 ? 33.225 19.606 47.784 1.00 25.50 199 THR B C 1
ATOM 808 O O . THR B 2 21 ? 32.046 19.904 47.982 1.00 26.52 199 THR B O 1
ATOM 812 N N . ALA B 2 22 ? 33.616 18.834 46.767 1.00 23.83 200 ALA B N 1
ATOM 813 C CA . ALA B 2 22 ? 32.665 18.440 45.704 1.00 23.17 200 ALA B CA 1
ATOM 814 C C . ALA B 2 22 ? 32.157 17.013 45.862 1.00 23.38 200 ALA B C 1
ATOM 815 O O . ALA B 2 22 ? 31.599 16.431 44.920 1.00 22.92 200 ALA B O 1
ATOM 825 N N . GLY B 2 24 ? 29.838 14.065 47.874 1.00 20.36 202 GLY B N 1
ATOM 826 C CA . GLY B 2 24 ? 28.657 13.829 48.683 1.00 21.08 202 GLY B CA 1
ATOM 827 C C . GLY B 2 24 ? 27.516 14.795 48.444 1.00 20.88 202 GLY B C 1
ATOM 828 O O . GLY B 2 24 ? 26.598 14.865 49.249 1.00 20.54 202 GLY B O 1
ATOM 829 N N . ILE B 2 25 ? 27.574 15.536 47.344 1.00 20.74 203 ILE B N 1
ATOM 830 C CA . ILE B 2 25 ? 26.548 16.525 47.042 1.00 21.45 203 ILE B CA 1
ATOM 831 C C . ILE B 2 25 ? 25.354 15.871 46.396 1.00 22.09 203 ILE B C 1
ATOM 832 O O . ILE B 2 25 ? 24.226 16.009 46.883 1.00 22.38 203 ILE B O 1
ATOM 837 N N . ALA B 2 26 ? 25.600 15.166 45.297 1.00 22.26 204 ALA B N 1
ATOM 838 C CA . ALA B 2 26 ? 24.524 14.517 44.559 1.00 23.86 204 ALA B CA 1
ATOM 839 C C . ALA B 2 26 ? 24.957 13.142 44.094 1.00 24.63 204 ALA B C 1
ATOM 840 O O . ALA B 2 26 ? 26.063 12.961 43.568 1.00 24.21 204 ALA B O 1
ATOM 842 N N . GLU B 2 27 ? 24.072 12.184 44.342 1.00 26.07 205 GLU B N 1
ATOM 843 C CA . GLU B 2 27 ? 24.228 10.795 43.919 1.00 27.77 205 GLU B CA 1
ATOM 844 C C . GLU B 2 27 ? 24.169 10.719 42.386 1.00 27.87 205 GLU B C 1
ATOM 845 O O . GLU B 2 27 ? 23.111 11.006 41.802 1.00 27.87 205 GLU B O 1
ATOM 851 N N . PRO B 2 28 ? 25.301 10.339 41.733 1.00 28.27 206 PRO B N 1
ATOM 852 C CA . PRO B 2 28 ? 25.420 10.195 40.263 1.00 28.03 206 PRO B CA 1
ATOM 853 C C . PRO B 2 28 ? 24.312 9.354 39.639 1.00 28.21 206 PRO B C 1
ATOM 854 O O . PRO B 2 28 ? 23.868 8.374 40.237 1.00 28.25 206 PRO B O 1
ATOM 858 N N . PRO B 2 39 ? 17.978 36.372 43.136 1.00 33.63 217 PRO B N 1
ATOM 859 C CA . PRO B 2 39 ? 18.997 35.565 43.809 1.00 33.68 217 PRO B CA 1
ATOM 860 C C . PRO B 2 39 ? 19.950 34.895 42.815 1.00 33.73 217 PRO B C 1
ATOM 861 O O . PRO B 2 39 ? 21.179 34.976 42.975 1.00 33.76 217 PRO B O 1
ATOM 865 N N . ASP B 2 40 ? 19.385 34.249 41.794 1.00 33.65 218 ASP B N 1
ATOM 866 C CA . ASP B 2 40 ? 20.175 33.588 40.746 1.00 33.32 218 ASP B CA 1
ATOM 867 C C . ASP B 2 40 ? 20.675 34.595 39.698 1.00 32.90 218 ASP B C 1
ATOM 868 O O . ASP B 2 40 ? 21.474 34.248 38.827 1.00 32.55 218 ASP B O 1
ATOM 873 N N . ASP B 2 41 ? 20.194 35.833 39.790 1.00 32.85 219 ASP B N 1
ATOM 874 C CA . ASP B 2 41 ? 20.453 36.863 38.782 1.00 32.85 219 ASP B CA 1
ATOM 875 C C . ASP B 2 41 ? 21.907 37.333 38.780 1.00 32.80 219 ASP B C 1
ATOM 876 O O . ASP B 2 41 ? 22.551 37.380 37.723 1.00 32.59 219 ASP B O 1
ATOM 881 N N . ASP B 2 42 ? 22.419 37.677 39.962 1.00 32.64 220 ASP B N 1
ATOM 882 C CA . ASP B 2 42 ? 23.791 38.145 40.084 1.00 32.60 220 ASP B CA 1
ATOM 883 C C . ASP B 2 42 ? 24.791 37.007 39.861 1.00 32.11 220 ASP B C 1
ATOM 884 O O . ASP B 2 42 ? 25.920 37.253 39.453 1.00 32.33 220 ASP B O 1
ATOM 889 N N . LEU B 2 43 ? 24.358 35.767 40.098 1.00 31.73 221 LEU B N 1
ATOM 890 C CA . LEU B 2 43 ? 25.164 34.576 39.793 1.00 31.08 221 LEU B CA 1
ATOM 891 C C . LEU B 2 43 ? 25.332 34.373 38.281 1.00 30.69 221 LEU B C 1
ATOM 892 O O . LEU B 2 43 ? 26.449 34.174 37.810 1.00 30.57 221 LEU B O 1
ATOM 897 N N . GLN B 2 44 ? 24.234 34.442 37.523 1.00 30.65 222 GLN B N 1
ATOM 898 C CA . GLN B 2 44 ? 24.302 34.385 36.050 1.00 30.22 222 GLN B CA 1
ATOM 899 C C . GLN B 2 44 ? 25.113 35.564 35.473 1.00 30.00 222 GLN B C 1
ATOM 900 O O . GLN B 2 44 ? 25.810 35.407 34.471 1.00 29.53 222 GLN B O 1
ATOM 906 N 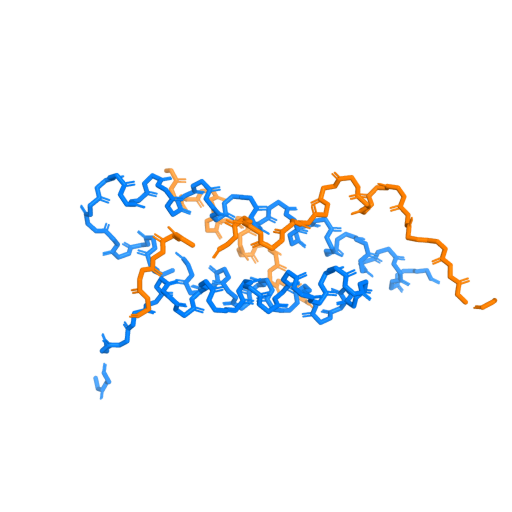N . ALA B 2 45 ? 25.018 36.724 36.126 1.00 29.70 223 ALA B N 1
ATOM 907 C CA . ALA B 2 45 ? 25.760 37.929 35.742 1.00 29.70 223 ALA B CA 1
ATOM 908 C C . ALA B 2 45 ? 27.277 37.709 35.842 1.00 29.47 223 ALA B C 1
ATOM 909 O O . ALA B 2 45 ? 28.033 38.042 34.921 1.00 29.22 223 ALA B O 1
ATOM 911 N N . ARG B 2 46 ? 27.697 37.145 36.968 1.00 29.33 224 ARG B N 1
ATOM 912 C CA . ARG B 2 46 ? 29.098 36.822 37.218 1.00 29.19 224 ARG B CA 1
ATOM 913 C C . ARG B 2 46 ? 29.621 35.715 36.296 1.00 29.32 224 ARG B C 1
ATOM 914 O O . ARG B 2 46 ? 30.771 35.768 35.853 1.00 29.16 224 ARG B O 1
ATOM 922 N N . LEU B 2 47 ? 28.788 34.711 36.017 1.00 29.34 225 LEU B N 1
ATOM 923 C CA . LEU B 2 47 ? 29.161 33.647 35.083 1.00 28.94 225 LEU B CA 1
ATOM 924 C C . LEU B 2 47 ? 29.316 34.192 33.661 1.00 29.23 225 LEU B C 1
ATOM 925 O O . LEU B 2 47 ? 30.196 33.751 32.910 1.00 29.30 225 LEU B O 1
ATOM 930 N N . ASN B 2 48 ? 28.446 35.131 33.297 1.00 28.65 226 ASN B N 1
ATOM 931 C CA . ASN B 2 48 ? 28.525 35.782 31.996 1.00 29.17 226 ASN B CA 1
ATOM 932 C C . ASN B 2 48 ? 29.877 36.498 31.872 1.00 28.75 226 ASN B C 1
ATOM 933 O O . ASN B 2 48 ? 30.584 36.355 30.868 1.00 28.79 226 ASN B O 1
ATOM 938 N N . THR B 2 49 ? 30.249 37.224 32.922 1.00 28.49 227 THR B N 1
ATOM 939 C CA . THR B 2 49 ? 31.529 37.925 32.962 1.00 28.06 227 THR B CA 1
ATOM 940 C C . THR B 2 49 ? 32.733 36.955 32.909 1.00 28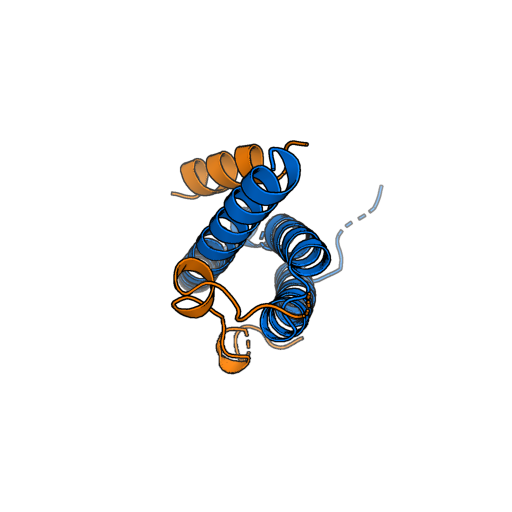.46 227 THR B C 1
ATOM 941 O O . THR B 2 49 ? 33.725 37.230 32.217 1.00 28.19 227 THR B O 1
ATOM 945 N N . LEU B 2 50 ? 32.635 35.831 33.628 1.00 28.25 228 LEU B N 1
ATOM 946 C CA . LEU B 2 50 ? 33.750 34.870 33.791 1.00 28.77 228 LEU B CA 1
ATOM 947 C C . LEU B 2 50 ? 34.196 34.194 32.489 1.00 29.41 228 LEU B C 1
ATOM 948 O O . LEU B 2 50 ? 35.407 33.959 32.288 1.00 29.79 228 LEU B O 1
ATOM 953 N N . LYS B 2 51 ? 33.224 33.889 31.615 1.00 29.70 229 LYS B N 1
ATOM 954 C CA . LYS B 2 51 ? 33.482 33.087 30.418 1.00 30.10 229 LYS B 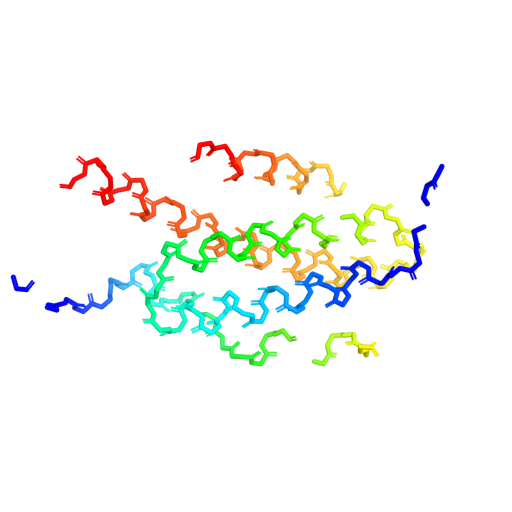CA 1
ATOM 955 C C . LYS B 2 51 ? 34.195 33.845 29.293 1.00 30.33 229 LYS B C 1
ATOM 956 O O . LYS B 2 51 ? 34.855 33.229 28.453 1.00 30.29 229 LYS B O 1
ATOM 962 N N . LYS B 2 52 ? 34.047 35.169 29.281 1.00 31.18 230 LYS B N 1
ATOM 963 C CA . LYS B 2 52 ? 34.598 36.046 28.219 1.00 31.85 230 LYS B CA 1
ATOM 964 C C . LYS B 2 52 ? 36.111 35.930 28.007 1.00 32.02 230 LYS B C 1
ATOM 965 O O . LYS B 2 52 ? 36.882 35.920 28.992 1.00 31.92 230 LYS B O 1
ATOM 971 N N . GLN B 2 53 ? 36.512 35.889 26.710 1.00 32.44 231 GLN B N 1
ATOM 972 C CA . GLN B 2 53 ? 37.906 35.676 26.269 1.00 32.68 231 GLN B CA 1
ATOM 973 C C . GLN B 2 53 ? 38.558 34.477 26.975 1.00 32.74 231 GLN B C 1
ATOM 974 O O . GLN B 2 53 ? 39.558 33.928 26.500 1.00 32.78 231 GLN B O 1
#

Solvent-accessible surface area: 8465 Å² total